Protein AF-A0A1B6JAT3-F1 (afdb_monomer_lite)

Structure (mmCIF, N/CA/C/O backbone):
data_AF-A0A1B6JAT3-F1
#
_entry.id   AF-A0A1B6JAT3-F1
#
loop_
_atom_site.group_PDB
_atom_site.id
_atom_site.type_symbol
_atom_site.label_atom_id
_atom_site.label_alt_id
_atom_site.label_comp_id
_atom_site.label_asym_id
_atom_site.label_entity_id
_atom_site.label_seq_id
_atom_site.pdbx_PDB_ins_code
_atom_site.Cartn_x
_atom_site.Cartn_y
_atom_site.Cartn_z
_atom_site.occupancy
_atom_site.B_iso_or_equiv
_atom_site.auth_seq_id
_atom_site.auth_comp_id
_atom_site.auth_asym_id
_atom_site.auth_atom_id
_atom_site.pdbx_PDB_model_num
ATOM 1 N N . MET A 1 1 ? 2.142 3.300 31.251 1.00 38.72 1 MET A N 1
ATOM 2 C CA . MET A 1 1 ? 3.336 3.179 30.380 1.00 38.72 1 MET A CA 1
ATOM 3 C C . MET A 1 1 ? 3.100 2.371 29.094 1.00 38.72 1 MET A C 1
ATOM 5 O O . MET A 1 1 ? 4.014 2.306 28.287 1.00 38.72 1 MET A O 1
ATOM 9 N N . ASN A 1 2 ? 1.897 1.841 28.821 1.00 35.25 2 ASN A N 1
ATOM 10 C CA . ASN A 1 2 ? 1.675 0.960 27.659 1.00 35.25 2 ASN A CA 1
ATOM 11 C C . ASN A 1 2 ? 1.454 1.698 26.326 1.00 35.25 2 ASN A C 1
ATOM 13 O O . ASN A 1 2 ? 1.711 1.129 25.273 1.00 35.25 2 ASN A O 1
ATOM 17 N N . ASN A 1 3 ? 1.063 2.976 26.352 1.00 33.69 3 ASN A N 1
ATOM 18 C CA . ASN A 1 3 ? 0.750 3.730 25.129 1.00 33.69 3 ASN A CA 1
ATOM 19 C C . ASN A 1 3 ? 1.995 4.107 24.304 1.00 33.69 3 ASN A C 1
ATOM 21 O O . ASN A 1 3 ? 1.885 4.288 23.099 1.00 33.69 3 ASN A O 1
ATOM 25 N N . LEU A 1 4 ? 3.179 4.196 24.925 1.00 30.72 4 LEU A N 1
ATOM 26 C CA . LEU A 1 4 ? 4.428 4.533 24.225 1.00 30.72 4 LEU A CA 1
ATOM 27 C C . LEU A 1 4 ? 5.003 3.324 23.470 1.00 30.72 4 LEU A C 1
ATOM 29 O O . LEU A 1 4 ? 5.456 3.462 22.339 1.00 30.72 4 LEU A O 1
ATOM 33 N N . LEU A 1 5 ? 4.930 2.135 24.081 1.00 33.78 5 LEU A N 1
ATOM 34 C CA . LEU A 1 5 ? 5.319 0.873 23.447 1.00 33.78 5 LEU A CA 1
ATOM 35 C C . LEU A 1 5 ? 4.387 0.551 22.266 1.00 33.78 5 LEU A C 1
ATOM 37 O O . LEU A 1 5 ? 4.840 0.106 21.221 1.00 33.78 5 LEU A O 1
ATOM 41 N N . PHE A 1 6 ? 3.097 0.874 22.402 1.00 38.59 6 PHE A N 1
ATOM 42 C CA . PHE A 1 6 ? 2.113 0.698 21.334 1.00 38.59 6 PHE A CA 1
ATOM 43 C C . PHE A 1 6 ? 2.313 1.667 20.162 1.00 38.59 6 PHE A C 1
ATOM 45 O O . PHE A 1 6 ? 2.143 1.289 19.004 1.00 38.59 6 PHE A O 1
ATOM 52 N N . LEU A 1 7 ? 2.725 2.907 20.454 1.00 36.25 7 LEU A N 1
ATOM 53 C CA . LEU A 1 7 ? 3.119 3.870 19.428 1.00 36.25 7 LEU A CA 1
ATOM 54 C C . LEU A 1 7 ? 4.311 3.331 18.621 1.00 36.25 7 LEU A C 1
ATOM 56 O O . LEU A 1 7 ? 4.312 3.427 17.399 1.00 36.25 7 LEU A O 1
ATOM 60 N N . MET A 1 8 ? 5.293 2.719 19.295 1.00 35.53 8 MET A N 1
ATOM 61 C CA . MET A 1 8 ? 6.464 2.124 18.644 1.00 35.53 8 MET A CA 1
ATOM 62 C C . MET A 1 8 ? 6.081 0.995 17.674 1.00 35.53 8 MET A C 1
ATOM 64 O O . MET A 1 8 ? 6.617 0.989 16.573 1.00 35.53 8 MET A O 1
ATOM 68 N N . CYS A 1 9 ? 5.107 0.133 18.001 1.00 40.53 9 CYS A N 1
ATOM 69 C CA . CYS A 1 9 ? 4.637 -0.928 17.094 1.00 40.53 9 CYS A CA 1
ATOM 70 C C . CYS A 1 9 ? 3.948 -0.382 15.829 1.00 40.53 9 CYS A C 1
ATOM 72 O O . CYS A 1 9 ? 4.253 -0.828 14.728 1.00 40.53 9 CYS A O 1
ATOM 74 N N . ALA A 1 10 ? 3.090 0.640 15.943 1.00 41.78 10 ALA A N 1
ATOM 75 C CA . ALA A 1 10 ? 2.507 1.303 14.766 1.00 41.78 10 ALA A CA 1
ATOM 76 C C . ALA A 1 10 ? 3.578 2.014 13.912 1.00 41.78 10 ALA A C 1
ATOM 78 O O . ALA A 1 10 ? 3.452 2.156 12.692 1.00 41.78 10 ALA A O 1
ATOM 79 N N . PHE A 1 11 ? 4.674 2.440 14.546 1.00 44.75 11 PHE A N 1
ATOM 80 C CA . PHE A 1 11 ? 5.839 2.968 13.855 1.00 44.75 11 PHE A CA 1
ATOM 81 C C . PHE A 1 11 ? 6.760 1.892 13.282 1.00 44.75 11 PHE A C 1
ATOM 83 O O . PHE A 1 11 ? 7.584 2.264 12.460 1.00 44.75 11 PHE A O 1
ATOM 90 N N . GLU A 1 12 ? 6.644 0.601 13.603 1.00 44.38 12 GLU A N 1
ATOM 91 C CA . GLU A 1 12 ? 7.544 -0.422 13.046 1.00 44.38 12 GLU A CA 1
ATOM 92 C C . GLU A 1 12 ? 7.406 -0.536 11.525 1.00 44.38 12 GLU A C 1
ATOM 94 O O . GLU A 1 12 ? 8.418 -0.633 10.840 1.00 44.38 12 GLU A O 1
ATOM 99 N N . PHE A 1 13 ? 6.203 -0.383 10.958 1.00 46.53 13 PHE A N 1
ATOM 100 C CA . PHE A 1 13 ? 6.030 -0.306 9.500 1.00 46.53 13 PHE A CA 1
ATOM 101 C C . PHE A 1 13 ? 6.629 0.983 8.907 1.00 46.53 13 PHE A C 1
ATOM 103 O O . PHE A 1 13 ? 7.272 0.980 7.851 1.00 46.53 13 PHE A O 1
ATOM 110 N N . VAL A 1 14 ? 6.476 2.114 9.603 1.00 40.53 14 VAL A N 1
ATOM 111 C CA . VAL A 1 14 ? 7.086 3.394 9.203 1.00 40.53 14 VAL A CA 1
ATOM 112 C C . VAL A 1 14 ? 8.613 3.330 9.316 1.00 40.53 14 VAL A C 1
ATOM 114 O O . VAL A 1 14 ? 9.308 3.901 8.479 1.00 40.53 14 VAL A O 1
ATOM 117 N N . ILE A 1 15 ? 9.148 2.624 10.310 1.00 46.75 15 ILE A N 1
ATOM 118 C CA . ILE A 1 15 ? 10.575 2.394 10.535 1.00 46.75 15 ILE A CA 1
ATOM 119 C C . ILE A 1 15 ? 11.106 1.428 9.476 1.00 46.75 15 ILE A C 1
ATOM 121 O O . ILE A 1 15 ? 12.080 1.769 8.823 1.00 46.75 15 ILE A O 1
ATOM 125 N N . PHE A 1 16 ? 10.421 0.319 9.196 1.00 42.84 16 PHE A N 1
ATOM 126 C CA . PHE A 1 16 ? 10.771 -0.637 8.140 1.00 42.84 16 PHE A CA 1
ATOM 127 C C . PHE A 1 16 ? 10.820 0.019 6.750 1.00 42.84 16 PHE A C 1
ATOM 129 O O . PHE A 1 16 ? 11.753 -0.188 5.977 1.00 42.84 16 PHE A O 1
ATOM 136 N N . THR A 1 17 ? 9.856 0.893 6.441 1.00 45.44 17 THR A N 1
ATOM 137 C CA . THR A 1 17 ? 9.843 1.645 5.173 1.00 45.44 17 THR A CA 1
ATOM 138 C C . THR A 1 17 ? 10.841 2.811 5.143 1.00 45.44 17 THR A C 1
ATOM 140 O O . THR A 1 17 ? 11.294 3.195 4.062 1.00 45.44 17 THR A O 1
ATOM 143 N N . THR A 1 18 ? 11.205 3.402 6.290 1.00 42.25 18 THR A N 1
ATOM 144 C CA . THR A 1 18 ? 12.194 4.498 6.352 1.00 42.25 18 THR A CA 1
ATOM 145 C C . THR A 1 18 ? 13.635 4.005 6.365 1.00 42.25 18 THR A C 1
ATOM 147 O O . THR A 1 18 ? 14.427 4.554 5.594 1.00 42.25 18 THR A O 1
ATOM 150 N N . SER A 1 19 ? 13.968 2.985 7.163 1.00 39.34 19 SER A N 1
ATOM 151 C CA . SER A 1 19 ? 15.320 2.423 7.306 1.00 39.34 19 SER A CA 1
ATOM 152 C C . SER A 1 19 ? 15.858 1.905 5.971 1.00 39.34 19 SER A C 1
ATOM 154 O O . SER A 1 19 ? 16.977 2.228 5.581 1.00 39.34 19 SER A O 1
ATOM 156 N N . HIS A 1 20 ? 15.009 1.255 5.180 1.00 41.25 20 HIS A N 1
ATOM 157 C CA . HIS A 1 20 ? 15.365 0.770 3.849 1.00 41.25 20 HIS A CA 1
ATOM 158 C C . HIS A 1 20 ? 15.264 1.814 2.722 1.00 41.25 20 HIS A C 1
ATOM 160 O O . HIS A 1 20 ? 15.622 1.519 1.576 1.00 41.25 20 HIS A O 1
ATOM 166 N N . SER A 1 21 ? 14.779 3.031 3.006 1.00 37.88 21 SER A N 1
ATOM 167 C CA . SER A 1 21 ? 14.880 4.169 2.074 1.00 37.88 21 SER A CA 1
ATOM 168 C C . SER A 1 21 ? 16.218 4.908 2.213 1.00 37.88 21 SER A C 1
ATOM 170 O O . SER A 1 21 ? 16.710 5.475 1.236 1.00 37.88 21 SER A O 1
ATOM 172 N N . SER A 1 22 ? 16.837 4.869 3.401 1.00 32.41 22 SER A N 1
ATOM 173 C CA . SER A 1 2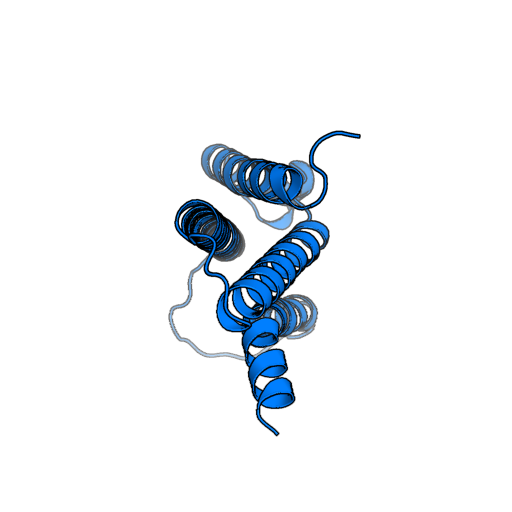2 ? 18.201 5.368 3.629 1.00 32.41 22 SER A CA 1
ATOM 174 C C . SER A 1 22 ? 19.261 4.516 2.927 1.00 32.41 22 SER A C 1
ATOM 176 O O . SER A 1 22 ? 20.206 5.085 2.381 1.00 32.41 22 SER A O 1
ATOM 178 N N . ASP A 1 23 ? 19.066 3.198 2.828 1.00 34.03 23 ASP A N 1
ATOM 179 C CA . ASP A 1 23 ? 19.978 2.310 2.086 1.00 34.03 23 ASP A CA 1
ATOM 180 C C . ASP A 1 23 ? 19.986 2.601 0.581 1.00 34.03 23 ASP A C 1
ATOM 182 O O . ASP A 1 23 ? 21.030 2.567 -0.066 1.00 34.03 23 ASP A O 1
ATOM 186 N N . LEU A 1 24 ? 18.842 3.010 0.022 1.00 38.47 24 LEU A N 1
ATOM 187 C CA . LEU A 1 24 ? 18.742 3.411 -1.385 1.00 38.47 24 LEU A CA 1
ATOM 188 C C . LEU A 1 24 ? 19.516 4.705 -1.692 1.00 38.47 24 LEU A C 1
ATOM 190 O O . LEU A 1 24 ? 19.961 4.905 -2.822 1.00 38.47 24 LEU A O 1
ATOM 194 N N . LYS A 1 25 ? 19.711 5.580 -0.694 1.00 36.59 25 LYS A N 1
ATOM 195 C CA . LYS A 1 25 ? 20.594 6.753 -0.818 1.00 36.59 25 LYS A CA 1
ATOM 196 C C . LYS A 1 25 ? 22.063 6.405 -0.565 1.00 36.59 25 LYS A C 1
ATOM 198 O O . LYS A 1 25 ? 22.928 7.036 -1.164 1.00 36.59 25 LYS A O 1
ATOM 203 N N . SER A 1 26 ? 22.347 5.403 0.269 1.00 32.50 26 SER A N 1
ATOM 204 C CA . SER A 1 26 ? 23.705 4.906 0.534 1.00 32.50 26 SER A CA 1
ATOM 205 C C . SER A 1 26 ? 24.305 4.138 -0.652 1.00 32.50 26 SER A C 1
ATOM 207 O O . SER A 1 26 ? 25.515 4.217 -0.874 1.00 32.50 26 SER A O 1
ATOM 209 N N . LEU A 1 27 ? 23.476 3.493 -1.480 1.00 32.22 27 LEU A N 1
ATOM 210 C CA . LEU A 1 27 ? 23.930 2.745 -2.660 1.00 32.22 27 LEU A CA 1
ATOM 211 C C . LEU A 1 27 ? 24.541 3.628 -3.770 1.00 32.22 27 LEU A C 1
ATOM 213 O O . LEU A 1 27 ? 25.170 3.114 -4.690 1.00 32.22 27 LEU A O 1
ATOM 217 N N . LYS A 1 28 ? 24.410 4.962 -3.688 1.00 32.62 28 LYS A N 1
ATOM 218 C CA . LYS A 1 28 ? 25.076 5.899 -4.612 1.00 32.62 28 LYS A CA 1
ATOM 219 C C . LYS A 1 28 ? 26.525 6.243 -4.235 1.00 32.62 28 LYS A C 1
ATOM 221 O O . LYS A 1 28 ? 27.167 6.955 -5.003 1.00 32.62 28 LYS A O 1
ATOM 226 N N . THR A 1 29 ? 27.069 5.724 -3.127 1.00 37.78 29 THR A N 1
ATOM 227 C CA . THR A 1 29 ? 28.410 6.129 -2.653 1.00 37.78 29 THR A CA 1
ATOM 228 C C . THR A 1 29 ? 29.349 4.977 -2.279 1.00 37.78 29 THR A C 1
ATOM 230 O O . THR A 1 29 ? 30.333 5.215 -1.584 1.00 37.78 29 THR A O 1
ATOM 233 N N . TYR A 1 30 ? 29.119 3.742 -2.739 1.00 30.70 30 TYR A N 1
ATOM 234 C CA . TYR A 1 30 ? 30.056 2.639 -2.472 1.00 30.70 30 TYR A CA 1
ATOM 235 C C . TYR A 1 30 ? 30.617 2.012 -3.748 1.00 30.70 30 TYR A C 1
ATOM 237 O O . TYR A 1 30 ? 30.244 0.931 -4.192 1.00 30.70 30 TYR A O 1
ATOM 245 N N . SER A 1 31 ? 31.573 2.718 -4.344 1.00 37.38 31 SER A N 1
ATOM 246 C CA . SER A 1 31 ? 32.559 2.105 -5.222 1.00 37.38 31 SER A CA 1
ATOM 247 C C . SER A 1 31 ? 33.604 1.347 -4.390 1.00 37.38 31 SER A C 1
ATOM 249 O O . SER A 1 31 ? 34.354 1.975 -3.646 1.00 37.38 31 SER A O 1
ATOM 251 N N . ARG A 1 32 ? 33.709 0.035 -4.666 1.00 33.88 32 ARG A N 1
ATOM 252 C CA . ARG A 1 32 ? 34.895 -0.845 -4.538 1.00 33.88 32 ARG A CA 1
ATOM 253 C C . ARG A 1 32 ? 35.139 -1.564 -3.195 1.00 33.88 32 ARG A C 1
ATOM 255 O O . ARG A 1 32 ? 35.929 -1.091 -2.394 1.00 33.88 32 ARG A O 1
ATOM 262 N N . SER A 1 33 ? 34.662 -2.813 -3.091 1.00 33.91 33 SER A N 1
ATOM 263 C CA . SER A 1 33 ? 35.508 -4.025 -2.944 1.00 33.91 33 SER A CA 1
ATOM 264 C C . SER A 1 33 ? 34.674 -5.321 -2.858 1.00 33.91 33 SER A C 1
ATOM 266 O O . SER A 1 33 ? 33.785 -5.407 -2.022 1.00 33.91 33 SER A O 1
ATOM 268 N N . LYS A 1 34 ? 35.003 -6.288 -3.735 1.00 37.47 34 LYS A N 1
ATOM 269 C CA . LYS A 1 34 ? 35.003 -7.770 -3.590 1.00 37.47 34 LYS A CA 1
ATOM 270 C C . LYS A 1 34 ? 34.671 -8.339 -2.190 1.00 37.47 34 LYS A C 1
ATOM 272 O O . LYS A 1 34 ? 35.175 -7.792 -1.220 1.00 37.47 34 LYS A O 1
ATOM 277 N N . ASP A 1 35 ? 33.960 -9.452 -1.984 1.00 34.53 35 ASP A N 1
ATOM 278 C CA . ASP A 1 35 ? 33.680 -10.648 -2.795 1.00 34.53 35 ASP A CA 1
ATOM 279 C C . ASP A 1 35 ? 32.337 -11.298 -2.355 1.00 34.53 35 ASP A C 1
ATOM 281 O O . ASP A 1 35 ? 32.026 -11.340 -1.170 1.00 34.53 35 ASP A O 1
ATOM 285 N N . THR A 1 36 ? 31.589 -11.785 -3.356 1.00 43.84 36 THR A N 1
ATOM 286 C CA . THR A 1 36 ? 30.603 -12.895 -3.408 1.00 43.84 36 THR A CA 1
ATOM 287 C C . THR A 1 36 ? 29.686 -13.228 -2.221 1.00 43.84 36 THR A C 1
ATOM 289 O O . THR A 1 36 ? 30.123 -13.879 -1.281 1.00 43.84 36 THR A O 1
ATOM 292 N N . GLU A 1 37 ? 28.382 -13.002 -2.417 1.00 37.56 37 GLU A N 1
ATOM 293 C CA . GLU A 1 37 ? 27.302 -13.983 -2.196 1.00 37.56 37 GLU A CA 1
ATOM 294 C C . GLU A 1 37 ? 26.107 -13.605 -3.102 1.00 37.56 37 GLU A C 1
ATOM 296 O O . GLU A 1 37 ? 25.861 -12.426 -3.358 1.00 37.56 37 GLU A O 1
ATOM 301 N N . ASP A 1 38 ? 25.456 -14.609 -3.693 1.00 39.06 38 ASP A N 1
ATOM 302 C CA . ASP A 1 38 ? 24.361 -14.495 -4.665 1.00 39.06 38 ASP A CA 1
ATOM 303 C C . ASP A 1 38 ? 23.181 -13.667 -4.131 1.00 39.06 38 ASP A C 1
ATOM 305 O O . ASP A 1 38 ? 22.346 -14.175 -3.392 1.00 39.06 38 ASP A O 1
ATOM 309 N N . ASP A 1 39 ? 23.052 -12.419 -4.577 1.00 42.81 39 ASP A N 1
ATOM 310 C CA . ASP A 1 39 ? 21.823 -11.638 -4.400 1.00 42.81 39 ASP A CA 1
ATOM 311 C C . ASP A 1 39 ? 21.490 -10.908 -5.709 1.00 42.81 39 ASP A C 1
ATOM 313 O O . ASP A 1 39 ? 21.498 -9.685 -5.833 1.00 42.81 39 ASP A O 1
ATOM 317 N N . SER A 1 40 ? 21.232 -11.691 -6.761 1.00 42.78 40 SER A N 1
ATOM 318 C CA . SER A 1 40 ? 20.880 -11.188 -8.100 1.00 42.78 40 SER A CA 1
ATOM 319 C C . SER A 1 40 ? 19.444 -10.642 -8.195 1.00 42.78 40 SER A C 1
ATOM 321 O O . SER A 1 40 ? 18.825 -10.660 -9.263 1.00 42.78 40 SER A O 1
ATOM 323 N N . SER A 1 41 ? 18.877 -10.132 -7.096 1.00 58.53 41 SER A N 1
ATOM 324 C CA . SER A 1 41 ? 17.583 -9.457 -7.158 1.00 58.53 41 SER A CA 1
ATOM 325 C C . SER A 1 41 ? 17.769 -8.077 -7.797 1.00 58.53 41 SER A C 1
ATOM 327 O O . SER A 1 41 ? 18.338 -7.150 -7.226 1.00 58.53 41 SER A O 1
ATOM 329 N N . SER A 1 42 ? 17.338 -7.946 -9.056 1.00 77.75 42 SER A N 1
ATOM 330 C CA . SER A 1 42 ? 17.370 -6.660 -9.763 1.00 77.75 42 SER A CA 1
ATOM 331 C C . SER A 1 42 ? 16.649 -5.570 -8.956 1.00 77.75 42 SER A C 1
ATOM 333 O O . SER A 1 42 ? 15.662 -5.846 -8.269 1.00 77.75 42 SER A O 1
ATOM 335 N N . ASN A 1 43 ? 17.079 -4.310 -9.087 1.00 79.88 43 ASN A N 1
ATOM 336 C CA . ASN A 1 43 ? 16.401 -3.168 -8.454 1.00 79.88 43 ASN A CA 1
ATOM 337 C C . ASN A 1 43 ? 14.891 -3.136 -8.774 1.00 79.88 43 ASN A C 1
ATOM 339 O O . ASN A 1 43 ? 14.092 -2.747 -7.922 1.00 79.88 43 ASN A O 1
ATOM 343 N N . ALA A 1 44 ? 14.492 -3.610 -9.962 1.00 81.38 44 ALA A N 1
ATOM 344 C CA . ALA A 1 44 ? 13.098 -3.823 -10.340 1.00 81.38 44 ALA A CA 1
ATOM 345 C C . ALA A 1 44 ? 12.376 -4.842 -9.446 1.00 81.38 44 ALA A C 1
ATOM 347 O O . ALA A 1 44 ? 11.287 -4.560 -8.950 1.00 81.38 44 ALA A O 1
ATOM 348 N N . ALA A 1 45 ? 12.976 -6.013 -9.219 1.00 84.38 45 ALA A N 1
ATOM 349 C CA . ALA A 1 45 ? 12.396 -7.062 -8.385 1.00 84.38 45 ALA A CA 1
ATOM 350 C C . ALA A 1 45 ? 12.238 -6.605 -6.927 1.00 84.38 45 ALA A C 1
ATOM 352 O O . ALA A 1 45 ? 11.175 -6.798 -6.340 1.00 84.38 45 ALA A O 1
ATOM 353 N N . ILE A 1 46 ? 13.250 -5.927 -6.372 1.00 85.50 46 ILE A N 1
ATOM 354 C CA . ILE A 1 46 ? 13.191 -5.365 -5.012 1.00 85.50 46 ILE A CA 1
ATOM 355 C C . ILE A 1 46 ? 12.071 -4.322 -4.910 1.00 85.50 46 ILE A C 1
ATOM 357 O O . ILE A 1 46 ? 11.299 -4.317 -3.951 1.00 85.50 46 ILE A O 1
ATOM 361 N N . PHE A 1 47 ? 11.960 -3.430 -5.898 1.00 86.75 47 PHE A N 1
ATOM 362 C CA . PHE A 1 47 ? 10.918 -2.406 -5.916 1.00 86.75 47 PHE A CA 1
ATOM 363 C C . PHE A 1 47 ? 9.512 -3.012 -6.011 1.00 86.75 47 PHE A C 1
ATOM 365 O O . PHE A 1 47 ? 8.614 -2.608 -5.268 1.00 86.75 47 PHE A O 1
ATOM 372 N N . LEU A 1 48 ? 9.325 -4.001 -6.888 1.00 87.75 48 LEU A N 1
ATOM 373 C CA . LEU A 1 48 ? 8.055 -4.706 -7.042 1.00 87.75 48 LEU A CA 1
ATOM 374 C C . LEU A 1 48 ? 7.664 -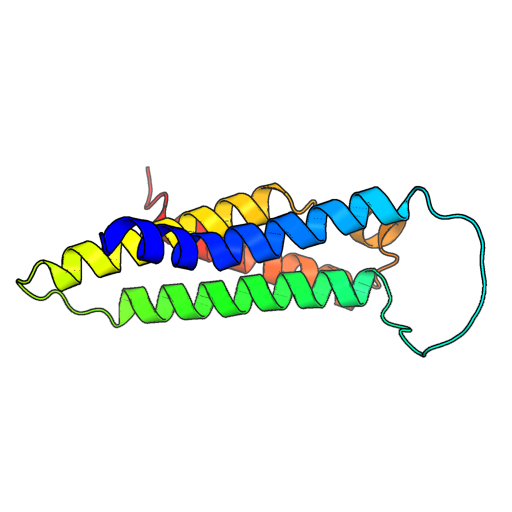5.470 -5.786 1.00 87.75 48 LEU A C 1
ATOM 376 O O . LEU A 1 48 ? 6.503 -5.407 -5.385 1.00 87.75 48 LEU A O 1
ATOM 380 N N . ASP A 1 49 ? 8.611 -6.150 -5.141 1.00 86.69 49 ASP A N 1
ATOM 381 C CA . ASP A 1 49 ? 8.323 -6.861 -3.902 1.00 86.69 49 ASP A CA 1
ATOM 382 C C . ASP A 1 49 ? 7.888 -5.893 -2.796 1.00 86.69 49 ASP A C 1
ATOM 384 O O . ASP A 1 49 ? 6.881 -6.129 -2.131 1.00 86.69 49 ASP A O 1
ATOM 388 N N . ARG A 1 50 ? 8.548 -4.734 -2.674 1.00 83.94 50 ARG A N 1
ATOM 389 C CA . ARG A 1 50 ? 8.133 -3.680 -1.733 1.00 83.94 50 ARG A CA 1
ATOM 390 C C . ARG A 1 50 ? 6.728 -3.162 -2.029 1.00 83.94 50 ARG A C 1
ATOM 392 O O . ARG A 1 50 ? 5.916 -3.049 -1.112 1.00 83.94 50 ARG A O 1
ATOM 399 N N . LEU A 1 51 ? 6.415 -2.867 -3.290 1.00 87.69 51 LEU A N 1
ATOM 400 C CA . LEU A 1 51 ? 5.068 -2.439 -3.682 1.00 87.69 51 LEU A CA 1
ATOM 401 C C . LEU A 1 51 ? 4.016 -3.510 -3.373 1.00 87.69 51 LEU A C 1
ATOM 403 O O . LEU A 1 51 ? 2.957 -3.192 -2.833 1.00 87.69 51 LEU A O 1
ATOM 407 N N . ARG A 1 52 ? 4.327 -4.777 -3.654 1.00 92.00 52 ARG A N 1
ATOM 408 C CA . ARG A 1 52 ? 3.467 -5.924 -3.350 1.00 92.00 52 ARG A CA 1
ATOM 409 C C . ARG A 1 52 ? 3.225 -6.071 -1.848 1.00 92.00 52 ARG A C 1
ATOM 411 O O . ARG A 1 52 ? 2.089 -6.305 -1.443 1.00 92.00 52 ARG A O 1
ATOM 418 N N . GLN A 1 53 ? 4.260 -5.919 -1.020 1.00 87.94 53 GLN A N 1
ATOM 419 C CA . GLN A 1 53 ? 4.142 -5.969 0.440 1.00 87.94 53 GLN A CA 1
ATOM 420 C C . GLN A 1 53 ? 3.246 -4.844 0.970 1.00 87.94 53 GLN A C 1
ATOM 422 O O . GLN A 1 53 ? 2.345 -5.108 1.765 1.00 87.94 53 GLN A O 1
ATOM 427 N N . ILE A 1 54 ? 3.441 -3.610 0.490 1.00 88.50 54 ILE A N 1
ATOM 428 C CA . ILE A 1 54 ? 2.607 -2.458 0.864 1.00 88.50 54 ILE A CA 1
ATOM 429 C C . ILE A 1 54 ? 1.146 -2.705 0.467 1.00 88.50 54 ILE A C 1
ATOM 431 O O . ILE A 1 54 ? 0.241 -2.493 1.278 1.00 88.50 54 ILE A O 1
ATOM 435 N N . TYR A 1 55 ? 0.911 -3.190 -0.752 1.00 90.94 55 TYR A N 1
ATOM 436 C CA . TYR A 1 55 ? -0.426 -3.528 -1.233 1.00 90.94 55 TYR A CA 1
ATOM 437 C C . TYR A 1 55 ? -1.088 -4.612 -0.370 1.00 90.94 55 TYR A C 1
ATOM 439 O O . TYR A 1 55 ? -2.198 -4.416 0.121 1.00 90.94 55 TYR A O 1
ATOM 447 N N . SER A 1 56 ? -0.386 -5.719 -0.116 1.00 91.31 56 SER A N 1
ATOM 448 C CA . SER A 1 56 ? -0.875 -6.827 0.714 1.00 91.31 56 SER A CA 1
ATOM 449 C C . SER A 1 56 ? -1.214 -6.376 2.138 1.00 91.31 56 SER A C 1
ATOM 451 O O . SER A 1 56 ? -2.299 -6.659 2.647 1.00 91.31 56 SER A O 1
ATOM 453 N N . HIS A 1 57 ? -0.326 -5.598 2.762 1.00 88.62 57 HIS A N 1
ATOM 454 C CA . HIS A 1 57 ? -0.567 -5.030 4.085 1.00 88.62 57 HIS A CA 1
ATOM 455 C C . HIS A 1 57 ? -1.802 -4.120 4.088 1.00 88.62 57 HIS A C 1
ATOM 457 O O . HIS A 1 57 ? -2.654 -4.247 4.961 1.00 88.62 57 HIS A O 1
ATOM 463 N N . THR A 1 58 ? -1.965 -3.283 3.063 1.00 90.62 58 THR A N 1
ATOM 464 C CA . THR A 1 58 ? -3.142 -2.413 2.925 1.00 90.62 58 THR A CA 1
ATOM 465 C C . THR A 1 58 ? -4.429 -3.223 2.814 1.00 90.62 58 THR A C 1
ATOM 467 O O . THR A 1 58 ? -5.391 -2.925 3.516 1.00 90.62 58 THR A O 1
ATOM 470 N N . CYS A 1 59 ? -4.452 -4.288 2.008 1.00 91.12 59 CYS A N 1
ATOM 471 C CA . CYS A 1 59 ? -5.596 -5.201 1.936 1.00 91.12 59 CYS A CA 1
ATOM 472 C C . CYS A 1 59 ? -5.929 -5.818 3.303 1.00 91.12 59 CYS A C 1
ATOM 474 O O . CYS A 1 59 ? -7.101 -5.892 3.672 1.00 91.12 59 CYS A O 1
ATOM 476 N N . ASN A 1 60 ? -4.917 -6.208 4.084 1.00 88.94 60 ASN A N 1
ATOM 477 C CA . ASN A 1 60 ? -5.122 -6.732 5.436 1.00 88.94 60 ASN A CA 1
ATOM 478 C C . ASN A 1 60 ? -5.721 -5.678 6.374 1.00 88.94 60 ASN A C 1
ATOM 480 O O . ASN A 1 60 ? -6.662 -5.990 7.098 1.00 88.94 60 ASN A O 1
ATOM 484 N N . LEU A 1 61 ? -5.240 -4.433 6.326 1.00 88.25 61 LEU A N 1
ATOM 485 C CA . LEU A 1 61 ? -5.805 -3.336 7.116 1.00 88.25 61 LEU A CA 1
ATOM 486 C C . LEU A 1 61 ? -7.260 -3.046 6.740 1.00 88.25 61 LEU A C 1
ATOM 488 O O . LEU A 1 61 ? -8.093 -2.861 7.623 1.00 88.25 61 LEU A O 1
ATOM 492 N N . VAL A 1 62 ? -7.589 -3.058 5.445 1.00 88.44 62 VAL A N 1
ATOM 493 C CA . VAL A 1 62 ? -8.974 -2.913 4.968 1.00 88.44 62 VAL A CA 1
ATOM 494 C C . VAL A 1 62 ? -9.852 -4.049 5.489 1.00 88.44 62 VAL A C 1
ATOM 496 O O . VAL A 1 62 ? -10.956 -3.806 5.973 1.00 88.44 62 VAL A O 1
ATOM 499 N N . ASN A 1 63 ? -9.363 -5.287 5.441 1.00 88.31 63 ASN A N 1
ATOM 500 C CA . ASN A 1 63 ? -10.091 -6.435 5.974 1.00 88.31 63 ASN A CA 1
ATOM 501 C C . ASN A 1 63 ? -10.291 -6.329 7.490 1.00 88.31 63 ASN A C 1
ATOM 503 O O . ASN A 1 63 ? -11.388 -6.599 7.976 1.00 88.31 63 ASN A O 1
ATOM 507 N N . LEU A 1 64 ? -9.274 -5.897 8.239 1.00 86.81 64 LEU A N 1
ATOM 508 C CA . LEU A 1 64 ? -9.386 -5.655 9.677 1.00 86.81 64 LEU A CA 1
ATOM 509 C C . LEU A 1 64 ? -10.420 -4.567 9.974 1.00 86.81 64 LEU A C 1
ATOM 511 O O . LEU A 1 64 ? -11.292 -4.786 10.806 1.00 86.81 64 LEU A O 1
ATOM 515 N N . LEU A 1 65 ? -10.401 -3.446 9.250 1.00 84.56 65 LEU A N 1
ATOM 516 C CA . LEU A 1 65 ? -11.410 -2.390 9.385 1.00 84.56 65 LEU A CA 1
ATOM 517 C C . LEU A 1 65 ? -12.828 -2.915 9.125 1.00 84.56 65 LEU A C 1
ATOM 519 O O . LEU A 1 65 ? -13.725 -2.668 9.923 1.00 84.56 65 LEU A O 1
ATOM 523 N N . ASN A 1 66 ? -13.022 -3.686 8.054 1.00 83.81 66 ASN A N 1
ATOM 524 C CA . ASN A 1 66 ? -14.334 -4.226 7.686 1.00 83.8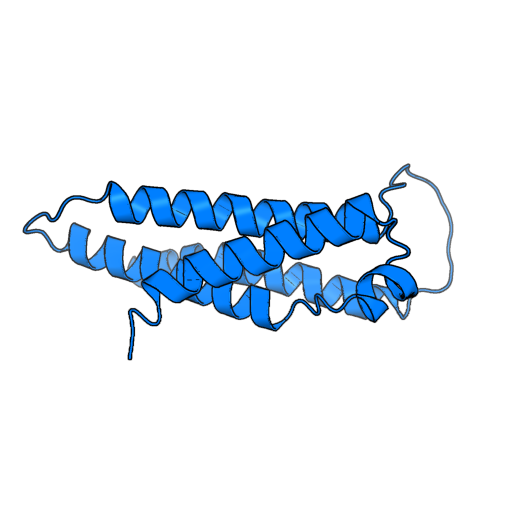1 66 ASN A CA 1
ATOM 525 C C . ASN A 1 66 ? -14.851 -5.302 8.654 1.00 83.81 66 ASN A C 1
ATOM 527 O O . ASN A 1 66 ? -16.057 -5.520 8.747 1.00 83.81 66 ASN A O 1
ATOM 531 N N . THR A 1 67 ? -13.951 -6.009 9.340 1.00 84.31 67 THR A N 1
ATOM 532 C CA . THR A 1 67 ? -14.295 -7.090 10.282 1.00 84.31 67 THR A CA 1
ATOM 533 C C . THR A 1 67 ? -14.335 -6.628 11.737 1.00 84.31 67 THR A C 1
ATOM 535 O O . THR A 1 67 ? -14.879 -7.340 12.584 1.00 84.31 67 THR A O 1
ATOM 538 N N . THR A 1 68 ? -13.801 -5.443 12.046 1.00 81.44 68 THR A N 1
ATOM 539 C CA . THR A 1 68 ? -13.843 -4.868 13.393 1.00 81.44 68 THR A CA 1
ATOM 540 C C . THR A 1 68 ? -15.270 -4.423 13.700 1.00 81.44 68 THR A C 1
ATOM 542 O O . THR A 1 68 ? -15.763 -3.435 13.163 1.00 81.44 68 THR A O 1
ATOM 545 N N . GLN A 1 69 ? -15.947 -5.164 14.575 1.00 77.50 69 GLN A N 1
ATOM 546 C CA . GLN A 1 69 ? -17.279 -4.802 15.047 1.00 77.50 69 GLN A CA 1
ATOM 547 C C . GLN A 1 69 ? -17.194 -3.723 16.123 1.00 77.50 69 GLN A C 1
ATOM 549 O O . GLN A 1 69 ? -16.309 -3.763 16.979 1.00 77.50 69 GLN A O 1
ATOM 554 N N . ALA A 1 70 ? -18.140 -2.785 16.083 1.00 74.19 70 ALA A N 1
ATOM 555 C CA . ALA A 1 70 ? -18.321 -1.811 17.146 1.00 74.19 70 ALA A CA 1
ATOM 556 C C . ALA A 1 70 ? -18.641 -2.543 18.456 1.00 74.19 70 ALA A C 1
ATOM 558 O O . ALA A 1 70 ? -19.663 -3.221 18.560 1.00 74.19 70 ALA A O 1
ATOM 559 N N . SER A 1 71 ? -17.748 -2.422 19.435 1.00 71.56 71 SER A N 1
ATOM 560 C CA . SER A 1 71 ? -18.009 -2.763 20.832 1.00 71.56 71 SER A CA 1
ATOM 561 C C . SER A 1 71 ? -18.052 -1.480 21.650 1.00 71.56 71 SER A C 1
ATOM 563 O O . SER A 1 71 ? -17.313 -0.540 21.366 1.00 71.56 71 SER A O 1
ATOM 565 N N . ASP A 1 72 ? -18.884 -1.450 22.688 1.00 66.50 72 ASP A N 1
ATOM 566 C CA . ASP A 1 72 ? -19.034 -0.298 23.594 1.00 66.50 72 ASP A CA 1
ATOM 567 C C . ASP A 1 72 ? -17.818 -0.085 24.524 1.00 66.50 72 ASP A C 1
ATOM 569 O O . ASP A 1 72 ? -17.914 0.610 25.533 1.00 66.50 72 ASP A O 1
ATOM 573 N N . ASP A 1 73 ? -16.669 -0.700 24.224 1.00 72.50 73 ASP A N 1
ATOM 574 C CA . ASP A 1 73 ? -15.470 -0.632 25.052 1.00 72.50 73 ASP A CA 1
ATOM 575 C C . ASP A 1 73 ? -14.391 0.291 24.468 1.00 72.50 73 ASP A C 1
ATOM 577 O O . ASP A 1 73 ? -14.272 0.511 23.259 1.00 72.50 73 ASP A O 1
ATOM 581 N N . ASP A 1 74 ? -13.529 0.798 25.352 1.00 70.12 74 ASP A N 1
ATOM 582 C CA . ASP A 1 74 ? -12.358 1.603 24.980 1.00 70.12 74 ASP A CA 1
ATOM 583 C C . ASP A 1 74 ? -11.395 0.846 24.036 1.00 70.12 74 ASP A C 1
ATOM 585 O O . ASP A 1 74 ? -10.548 1.458 23.371 1.00 70.12 74 ASP A O 1
ATOM 589 N N . SER A 1 75 ? -11.527 -0.486 23.935 1.00 76.62 75 SER A N 1
ATOM 590 C CA . SER A 1 75 ? -10.736 -1.325 23.031 1.00 76.62 75 SER A CA 1
ATOM 591 C C . SER A 1 75 ? -11.083 -1.073 21.565 1.00 76.62 75 SER A C 1
ATOM 593 O O . SER A 1 75 ? -10.170 -1.028 20.739 1.00 76.62 75 SER A O 1
ATOM 595 N N . PHE A 1 76 ? -12.361 -0.857 21.232 1.00 81.75 76 PHE A N 1
ATOM 596 C CA . PHE A 1 76 ? -12.789 -0.566 19.863 1.00 81.75 76 PHE A CA 1
ATOM 597 C C . PHE A 1 76 ? -12.192 0.747 19.366 1.00 81.75 76 PHE A C 1
ATOM 599 O O . PHE A 1 76 ? -11.501 0.773 18.346 1.00 81.75 76 PHE A O 1
ATOM 606 N N . THR A 1 77 ? -12.384 1.824 20.130 1.00 80.44 77 THR A N 1
ATOM 607 C CA . THR A 1 77 ? -11.845 3.149 19.801 1.00 80.44 77 THR A CA 1
ATOM 608 C C . THR A 1 77 ? -10.328 3.089 19.625 1.00 80.44 77 THR A C 1
ATOM 610 O O . THR A 1 77 ? -9.789 3.598 18.642 1.00 80.44 77 THR A O 1
ATOM 613 N N . THR A 1 78 ? -9.634 2.387 20.524 1.00 82.38 78 THR A N 1
ATOM 614 C CA . THR A 1 78 ? -8.178 2.205 20.455 1.00 82.38 78 THR A CA 1
ATOM 615 C C . THR A 1 78 ? -7.741 1.462 19.187 1.00 82.38 78 THR A C 1
ATOM 617 O O . THR A 1 78 ? -6.814 1.911 18.509 1.00 82.38 78 THR A O 1
ATOM 620 N N . LYS A 1 79 ? -8.422 0.369 18.818 1.00 82.25 79 LYS A N 1
ATOM 621 C CA . LYS A 1 79 ? -8.142 -0.386 17.583 1.00 82.25 79 LYS A CA 1
ATOM 622 C C . LYS A 1 79 ? -8.381 0.460 16.336 1.00 82.25 79 LYS A C 1
ATOM 624 O O . LYS A 1 79 ? -7.554 0.461 15.432 1.00 82.25 79 LYS A O 1
ATOM 629 N N . MET A 1 80 ? -9.466 1.232 16.303 1.00 83.94 80 MET A N 1
ATOM 630 C CA . MET A 1 80 ? -9.763 2.118 15.176 1.00 83.94 80 MET A CA 1
ATOM 631 C C . MET A 1 80 ? -8.705 3.214 15.013 1.00 83.94 80 MET A C 1
ATOM 633 O O . MET A 1 80 ? -8.278 3.485 13.890 1.00 83.94 80 MET A O 1
ATOM 637 N N . PHE A 1 81 ? -8.216 3.798 16.113 1.00 84.06 81 PHE A N 1
ATOM 638 C CA . PHE A 1 81 ? -7.102 4.749 16.063 1.00 84.06 81 PHE A CA 1
ATOM 639 C C . PHE A 1 81 ? -5.804 4.115 15.547 1.00 84.06 81 PHE A C 1
ATOM 641 O O . PHE A 1 81 ? -5.097 4.745 14.760 1.00 84.06 81 PHE A O 1
ATOM 648 N N . GLN A 1 82 ? -5.495 2.880 15.952 1.00 83.81 82 GLN A N 1
ATOM 649 C CA . GLN A 1 82 ? -4.322 2.147 15.460 1.00 83.81 82 GLN A CA 1
ATOM 650 C C . GLN A 1 82 ? -4.419 1.891 13.956 1.00 83.81 82 GLN A C 1
ATOM 652 O O . GLN A 1 82 ? -3.514 2.267 13.213 1.00 83.81 82 GLN A O 1
ATOM 657 N N . LEU A 1 83 ? -5.558 1.367 13.497 1.00 86.00 83 LEU A N 1
ATOM 658 C CA . LEU A 1 83 ? -5.807 1.1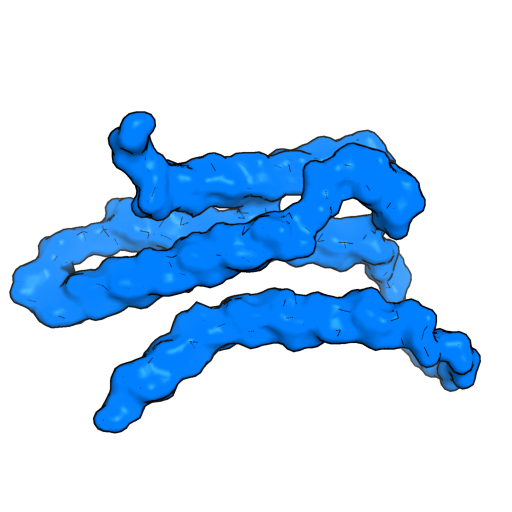01 12.080 1.00 86.00 83 LEU A CA 1
ATOM 659 C C . LEU A 1 83 ? -5.730 2.380 11.233 1.00 86.00 83 LEU A C 1
ATOM 661 O O . LEU A 1 83 ? -5.131 2.377 10.157 1.00 86.00 83 LEU A O 1
ATOM 665 N N . ALA A 1 84 ? -6.275 3.498 11.724 1.00 84.44 84 ALA A N 1
ATOM 666 C CA . ALA A 1 84 ? -6.159 4.793 11.055 1.00 84.44 84 ALA A CA 1
ATOM 667 C C . ALA A 1 84 ? -4.699 5.281 10.979 1.00 84.44 84 ALA A C 1
ATOM 669 O O . ALA A 1 84 ? -4.266 5.796 9.945 1.00 84.44 84 ALA A O 1
ATOM 670 N N . GLY A 1 85 ? -3.924 5.092 12.052 1.00 83.88 85 GLY A N 1
ATOM 671 C CA . GLY A 1 85 ? -2.496 5.407 12.089 1.00 83.88 85 GLY A CA 1
ATOM 672 C C . GLY A 1 85 ? -1.684 4.597 11.076 1.00 83.88 85 GLY A C 1
ATOM 673 O O . GLY A 1 85 ? -0.868 5.164 10.347 1.00 83.88 85 GLY A O 1
ATOM 674 N N . GLU A 1 86 ? -1.949 3.296 10.972 1.00 85.75 86 GLU A N 1
ATOM 675 C CA . GLU A 1 86 ? -1.298 2.415 9.997 1.00 85.75 86 GLU A CA 1
ATOM 676 C C . GLU A 1 86 ? -1.659 2.800 8.553 1.00 85.75 86 GLU A C 1
ATOM 678 O O . GLU A 1 86 ? -0.765 2.953 7.717 1.00 85.75 86 GLU A O 1
ATOM 683 N N . MET A 1 87 ? -2.934 3.098 8.269 1.00 85.62 87 MET A N 1
ATOM 684 C CA . MET A 1 87 ? -3.371 3.596 6.953 1.00 85.62 87 MET A CA 1
ATOM 685 C C . MET A 1 87 ? -2.692 4.918 6.558 1.00 85.62 87 MET A C 1
ATOM 687 O O . MET A 1 87 ? -2.280 5.092 5.406 1.00 85.62 87 MET A O 1
ATOM 691 N N . LEU A 1 88 ? -2.509 5.846 7.503 1.00 85.44 88 LEU A 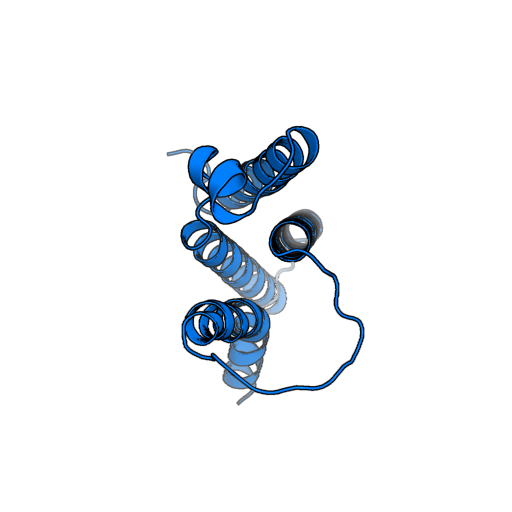N 1
ATOM 692 C CA . LEU A 1 88 ? -1.729 7.072 7.280 1.00 85.44 88 LEU A CA 1
ATOM 693 C C . LEU A 1 88 ? -0.247 6.765 7.005 1.00 85.44 88 LEU A C 1
ATOM 695 O O . LEU A 1 88 ? 0.381 7.418 6.164 1.00 85.44 88 LEU A O 1
ATOM 699 N N . GLY A 1 89 ? 0.310 5.759 7.684 1.00 83.62 89 GLY A N 1
ATOM 700 C CA . GLY A 1 89 ? 1.653 5.236 7.434 1.00 83.62 89 GLY A CA 1
ATOM 701 C C . GLY A 1 89 ? 1.820 4.744 5.996 1.00 83.62 89 GLY A C 1
ATOM 702 O O . GLY A 1 89 ? 2.762 5.156 5.311 1.00 83.62 89 GLY A O 1
ATOM 703 N N . VAL A 1 90 ? 0.861 3.957 5.501 1.00 86.56 90 VAL A N 1
ATOM 704 C CA . VAL A 1 90 ? 0.803 3.517 4.098 1.00 86.56 90 VAL A CA 1
ATOM 705 C C . VAL A 1 90 ? 0.714 4.715 3.152 1.00 86.56 90 VAL A C 1
ATOM 707 O O . VAL A 1 90 ? 1.498 4.802 2.205 1.00 86.56 90 VAL A O 1
ATOM 710 N N . GLN A 1 91 ? -0.170 5.686 3.414 1.00 85.62 91 GLN A N 1
ATOM 711 C CA . GLN A 1 91 ? -0.293 6.885 2.575 1.00 85.62 91 GLN A CA 1
ATOM 712 C C . GLN A 1 91 ? 1.040 7.640 2.461 1.00 85.62 91 GLN A C 1
ATOM 714 O O . GLN A 1 91 ? 1.437 8.085 1.381 1.00 85.62 91 GLN A O 1
ATOM 719 N N . LYS A 1 92 ? 1.754 7.780 3.581 1.00 84.88 92 LYS A N 1
ATOM 720 C CA . LYS A 1 92 ? 3.063 8.433 3.628 1.00 84.88 92 LYS A CA 1
ATOM 721 C C . LYS A 1 92 ? 4.126 7.636 2.872 1.00 84.88 92 LYS A C 1
ATOM 723 O O . LYS A 1 92 ? 4.969 8.251 2.218 1.00 84.88 92 LYS A O 1
ATOM 728 N N . ALA A 1 93 ? 4.093 6.305 2.948 1.00 82.38 93 ALA A N 1
ATOM 729 C CA . ALA A 1 93 ? 4.978 5.439 2.175 1.00 82.38 93 ALA A CA 1
ATOM 730 C C . ALA A 1 93 ? 4.726 5.599 0.667 1.00 82.38 93 ALA A C 1
ATOM 732 O O . ALA A 1 93 ? 5.672 5.855 -0.073 1.00 82.38 93 ALA A O 1
ATOM 733 N N . LEU A 1 94 ? 3.462 5.582 0.225 1.00 83.69 94 LEU A N 1
ATOM 734 C CA . LEU A 1 94 ? 3.093 5.783 -1.181 1.00 83.69 94 LEU A CA 1
ATOM 735 C C . LEU A 1 94 ? 3.566 7.129 -1.738 1.00 83.69 94 LEU A C 1
ATOM 737 O O . LEU A 1 94 ? 4.094 7.173 -2.843 1.00 83.69 94 LEU A O 1
ATOM 741 N N . ARG A 1 95 ? 3.449 8.225 -0.976 1.00 81.12 95 ARG A N 1
ATOM 742 C CA . ARG A 1 95 ? 3.925 9.555 -1.416 1.00 81.12 95 ARG A CA 1
ATOM 743 C C . ARG A 1 95 ? 5.434 9.623 -1.657 1.00 81.12 95 ARG A C 1
ATOM 745 O O . ARG A 1 95 ? 5.900 10.545 -2.316 1.00 81.12 95 ARG A O 1
ATOM 752 N N . ARG A 1 96 ? 6.206 8.698 -1.083 1.00 81.44 96 ARG A N 1
ATOM 753 C CA . ARG A 1 96 ? 7.659 8.613 -1.285 1.00 81.44 96 ARG A CA 1
ATOM 754 C C . ARG A 1 96 ? 8.036 7.744 -2.478 1.00 81.44 96 ARG A C 1
ATOM 756 O O . ARG A 1 96 ? 9.180 7.815 -2.917 1.00 81.44 96 ARG A O 1
ATOM 763 N N . LEU A 1 97 ? 7.111 6.922 -2.969 1.00 80.62 97 LEU A N 1
ATOM 764 C CA . LEU A 1 97 ? 7.330 6.085 -4.138 1.00 80.62 97 LEU A CA 1
ATOM 765 C C . LEU A 1 97 ? 7.038 6.903 -5.393 1.00 80.62 97 LEU A C 1
ATOM 767 O O . LEU A 1 97 ? 5.928 7.398 -5.579 1.00 80.62 97 LEU A O 1
ATOM 771 N N . ASN A 1 98 ? 8.044 7.031 -6.252 1.00 74.81 98 ASN A N 1
ATOM 772 C CA . ASN A 1 98 ? 7.881 7.625 -7.569 1.00 74.81 98 ASN A CA 1
ATOM 773 C C . ASN A 1 98 ? 7.474 6.528 -8.560 1.00 74.81 98 ASN A C 1
ATOM 775 O O . ASN A 1 98 ? 8.330 5.830 -9.092 1.00 74.81 98 ASN A O 1
ATOM 779 N N . VAL A 1 99 ? 6.172 6.337 -8.768 1.00 81.19 99 VAL A N 1
ATOM 780 C CA . VAL A 1 99 ? 5.645 5.379 -9.757 1.00 81.19 99 VAL A CA 1
ATOM 781 C C . VAL A 1 99 ? 5.297 6.142 -11.029 1.00 81.19 99 VAL A C 1
ATOM 783 O O . VAL A 1 99 ? 4.139 6.296 -11.402 1.00 81.19 99 VAL A O 1
ATOM 786 N N . ASP A 1 100 ? 6.340 6.672 -11.657 1.00 85.38 100 ASP A N 1
ATOM 787 C CA . ASP A 1 100 ? 6.285 7.286 -12.977 1.00 85.38 100 ASP A CA 1
ATOM 788 C C . ASP A 1 100 ? 6.873 6.319 -14.012 1.00 85.38 100 ASP A C 1
ATOM 790 O O . ASP A 1 100 ? 7.884 5.664 -13.763 1.00 85.38 100 ASP A O 1
ATOM 794 N N . GLU A 1 101 ? 6.239 6.204 -15.176 1.00 81.12 101 GLU A N 1
ATOM 795 C CA . GLU A 1 101 ? 6.623 5.209 -16.179 1.00 81.12 101 GLU A CA 1
ATOM 796 C C . GLU A 1 101 ? 8.049 5.412 -16.703 1.00 81.12 101 GLU A C 1
ATOM 798 O O . GLU A 1 101 ? 8.756 4.429 -16.937 1.00 81.12 101 GLU A O 1
ATOM 803 N N . PHE A 1 102 ? 8.502 6.664 -16.820 1.00 83.56 102 PHE A N 1
ATOM 804 C CA . PHE A 1 102 ? 9.877 6.948 -17.211 1.00 83.56 102 PHE A CA 1
ATOM 805 C C . PHE A 1 102 ? 10.859 6.469 -16.137 1.00 83.56 102 PHE A C 1
ATOM 807 O O . PHE A 1 102 ? 11.852 5.828 -16.481 1.00 83.56 102 PHE A O 1
ATOM 814 N N . HIS A 1 103 ? 10.562 6.687 -14.852 1.00 82.69 103 HIS A N 1
ATOM 815 C CA . HIS A 1 103 ? 11.369 6.158 -13.745 1.00 82.69 103 HIS A CA 1
ATOM 816 C C . HIS A 1 103 ? 11.416 4.619 -13.742 1.00 82.69 103 HIS A C 1
ATOM 818 O O . HIS A 1 103 ? 12.492 4.030 -13.645 1.00 82.69 103 HIS A O 1
ATOM 824 N N . LEU A 1 104 ? 10.268 3.953 -13.902 1.00 86.44 104 LEU A N 1
ATOM 825 C CA . LEU A 1 104 ? 10.188 2.486 -13.884 1.00 86.44 104 LEU A CA 1
ATOM 826 C C . LEU A 1 104 ? 10.975 1.847 -15.041 1.00 86.44 104 LEU A C 1
ATOM 828 O O . LEU A 1 104 ? 11.718 0.887 -14.837 1.00 86.44 104 LEU A O 1
ATOM 832 N N . ARG A 1 105 ? 10.844 2.391 -16.255 1.00 86.56 105 ARG A N 1
ATOM 833 C CA . ARG A 1 105 ? 11.531 1.859 -17.442 1.00 86.56 105 ARG A CA 1
ATOM 834 C C . ARG A 1 105 ? 13.012 2.229 -17.472 1.00 86.56 105 ARG A C 1
ATOM 836 O O . ARG A 1 105 ? 13.831 1.392 -17.824 1.00 86.56 105 ARG A O 1
ATOM 843 N N . THR A 1 106 ? 13.365 3.461 -17.110 1.00 83.56 106 THR A N 1
ATOM 844 C CA . THR A 1 106 ? 14.729 3.986 -17.303 1.00 83.56 106 THR A CA 1
ATOM 845 C C . THR A 1 106 ? 15.632 3.693 -16.113 1.00 83.56 106 THR A C 1
ATOM 847 O O . THR A 1 106 ? 16.744 3.205 -16.293 1.00 83.56 106 THR A O 1
ATOM 850 N N . ASP A 1 107 ? 15.156 3.952 -14.892 1.00 80.50 107 ASP A N 1
ATOM 851 C CA . ASP A 1 107 ? 15.992 3.851 -13.691 1.00 80.50 107 ASP A CA 1
ATOM 852 C C . ASP A 1 107 ? 15.956 2.444 -13.087 1.00 80.50 107 ASP A C 1
ATOM 854 O O . ASP A 1 107 ? 16.948 1.981 -12.520 1.00 80.50 107 ASP A O 1
ATOM 858 N N . LEU A 1 108 ? 14.817 1.755 -13.208 1.00 83.50 108 LEU A N 1
ATOM 859 C CA . LEU A 1 108 ? 14.639 0.395 -12.692 1.00 83.50 108 LEU A CA 1
ATOM 860 C C . LEU A 1 108 ? 14.751 -0.683 -13.776 1.00 83.50 108 LEU A C 1
ATOM 862 O O . LEU A 1 108 ? 14.808 -1.860 -13.429 1.00 83.50 108 LEU A O 1
ATOM 866 N N . ASN A 1 109 ? 14.848 -0.298 -15.055 1.00 88.56 109 ASN A N 1
ATOM 867 C CA . ASN A 1 109 ? 14.960 -1.211 -16.197 1.00 88.56 109 ASN A CA 1
ATOM 868 C C . ASN A 1 109 ? 13.854 -2.283 -16.216 1.00 88.56 109 ASN A C 1
ATOM 870 O O . ASN A 1 109 ? 14.113 -3.465 -16.448 1.00 88.56 109 ASN A O 1
ATOM 874 N N . MET A 1 110 ? 12.622 -1.872 -15.903 1.00 90.31 110 MET A N 1
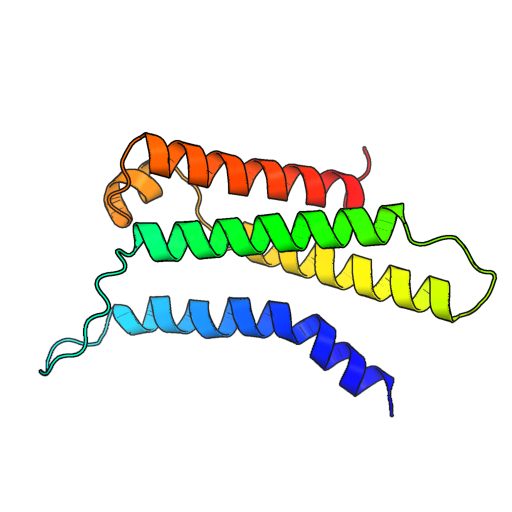ATOM 875 C CA . MET A 1 110 ? 11.462 -2.760 -15.902 1.00 90.31 110 MET A CA 1
ATOM 876 C C . MET A 1 110 ? 10.957 -3.041 -17.317 1.00 90.31 110 MET A C 1
ATOM 878 O O . MET A 1 110 ? 10.889 -2.138 -18.153 1.00 90.31 110 MET A O 1
ATOM 882 N N . ASN A 1 111 ? 10.539 -4.284 -17.558 1.00 93.00 111 ASN A N 1
ATOM 883 C CA . ASN A 1 111 ? 9.765 -4.640 -18.747 1.00 93.00 111 ASN A CA 1
ATOM 884 C C . ASN A 1 111 ? 8.288 -4.212 -18.611 1.00 93.00 111 ASN A C 1
ATOM 886 O O . ASN A 1 111 ? 7.860 -3.766 -17.545 1.00 93.00 111 ASN A O 1
ATOM 890 N N . ASP A 1 112 ? 7.507 -4.350 -19.686 1.00 92.62 112 ASP A N 1
ATOM 891 C CA . ASP A 1 112 ? 6.105 -3.910 -19.711 1.00 92.62 112 ASP A CA 1
ATOM 892 C C . ASP A 1 112 ? 5.256 -4.585 -18.615 1.00 92.62 112 ASP A C 1
ATOM 894 O O . ASP A 1 112 ? 4.570 -3.894 -17.864 1.00 92.62 112 ASP A O 1
ATOM 898 N N . ASP A 1 113 ? 5.391 -5.903 -18.428 1.00 94.00 113 ASP A N 1
ATOM 899 C CA . ASP A 1 113 ? 4.659 -6.644 -17.389 1.00 94.00 113 ASP A CA 1
ATOM 900 C C . ASP A 1 113 ? 4.991 -6.140 -15.973 1.00 94.00 113 ASP A C 1
ATOM 902 O O . ASP A 1 113 ? 4.121 -6.027 -15.107 1.00 94.00 113 ASP A O 1
ATOM 906 N N . GLN A 1 114 ? 6.262 -5.828 -15.716 1.00 92.56 114 GLN A N 1
ATOM 907 C CA . GLN A 1 114 ? 6.736 -5.289 -14.443 1.00 92.56 114 GLN A CA 1
ATOM 908 C C . GLN A 1 114 ? 6.225 -3.864 -14.209 1.00 92.56 114 GLN A C 1
ATOM 910 O O . GLN A 1 114 ? 5.819 -3.533 -13.094 1.00 92.56 114 GLN A O 1
ATOM 915 N N . VAL A 1 115 ? 6.199 -3.026 -15.249 1.00 91.94 115 VAL A N 1
ATOM 916 C CA . VAL A 1 115 ? 5.621 -1.676 -15.181 1.00 91.94 115 VAL A CA 1
ATOM 917 C C . VAL A 1 115 ? 4.131 -1.753 -14.849 1.00 91.94 115 VAL A C 1
ATOM 919 O O . VAL A 1 115 ? 3.665 -1.037 -13.958 1.00 91.94 115 VAL A O 1
ATOM 922 N N . ASP A 1 116 ? 3.392 -2.643 -15.507 1.00 94.12 116 ASP A N 1
ATOM 923 C CA . ASP A 1 116 ? 1.960 -2.823 -15.271 1.00 94.12 116 ASP A CA 1
ATOM 924 C C . ASP A 1 116 ? 1.673 -3.340 -13.859 1.00 94.12 116 ASP A C 1
ATOM 926 O O . ASP A 1 116 ? 0.774 -2.831 -13.184 1.00 94.12 116 ASP A O 1
ATOM 930 N N . GLN A 1 117 ? 2.485 -4.270 -13.347 1.00 94.25 117 GLN A N 1
ATOM 931 C CA . GLN A 1 117 ? 2.401 -4.713 -11.952 1.00 94.25 117 GLN A CA 1
ATOM 932 C C . GLN A 1 117 ? 2.682 -3.575 -10.963 1.00 94.25 117 GLN A C 1
ATOM 934 O O . GLN A 1 117 ? 1.932 -3.399 -10.000 1.00 94.25 117 GLN A O 1
ATOM 939 N N . ALA A 1 118 ? 3.727 -2.775 -11.194 1.00 91.75 118 ALA A N 1
ATOM 940 C CA . ALA A 1 118 ? 4.064 -1.648 -10.327 1.00 91.75 118 ALA A CA 1
ATOM 941 C C . ALA A 1 118 ? 2.920 -0.623 -10.273 1.00 91.75 118 ALA A C 1
ATOM 943 O O . ALA A 1 118 ? 2.502 -0.209 -9.187 1.00 91.75 118 ALA A O 1
ATOM 944 N N . LYS A 1 119 ? 2.363 -0.268 -11.438 1.00 92.94 119 LYS A N 1
ATOM 945 C CA . LYS A 1 119 ? 1.187 0.603 -11.546 1.00 92.94 119 LYS A CA 1
ATOM 946 C C . LYS A 1 119 ? -0.014 -0.007 -10.827 1.00 92.94 119 LYS A C 1
ATOM 948 O O . LYS A 1 119 ? -0.662 0.683 -10.041 1.00 92.94 119 LYS A O 1
ATOM 953 N N . HIS A 1 120 ? -0.288 -1.294 -11.042 1.00 94.19 120 HIS A N 1
ATOM 954 C CA . HIS A 1 120 ? -1.395 -1.991 -10.393 1.00 94.19 120 HIS A CA 1
ATOM 955 C C . HIS A 1 120 ? -1.299 -1.914 -8.866 1.00 94.19 120 HIS A C 1
ATOM 957 O O . HIS A 1 120 ? -2.253 -1.466 -8.225 1.00 94.19 120 HIS A O 1
ATOM 963 N N . TYR A 1 121 ? -0.158 -2.289 -8.278 1.00 93.25 121 TYR A N 1
ATOM 964 C CA . TYR A 1 121 ? 0.029 -2.233 -6.827 1.00 93.25 121 TYR A CA 1
ATOM 965 C C . TYR A 1 121 ? -0.084 -0.803 -6.304 1.00 93.25 121 TYR A C 1
ATOM 967 O O . TYR A 1 121 ? -0.794 -0.564 -5.326 1.00 93.25 121 TYR A O 1
ATOM 975 N N . TYR A 1 122 ? 0.549 0.165 -6.966 1.00 92.19 122 TYR A N 1
ATOM 976 C CA . TYR A 1 122 ? 0.527 1.557 -6.530 1.00 92.19 122 TYR A CA 1
ATOM 977 C C . TYR A 1 122 ? -0.880 2.163 -6.550 1.00 92.19 122 TYR A C 1
ATOM 979 O O . TYR A 1 122 ? -1.356 2.649 -5.521 1.00 92.19 122 TYR A O 1
ATOM 987 N N . PHE A 1 123 ? -1.577 2.101 -7.689 1.00 92.31 123 PHE A N 1
ATOM 988 C CA . PHE A 1 123 ? -2.897 2.717 -7.835 1.00 92.31 123 PHE A CA 1
ATOM 989 C C . PHE A 1 123 ? -3.968 1.997 -7.017 1.00 92.31 123 PHE A C 1
ATOM 991 O O . PHE A 1 123 ? -4.837 2.659 -6.447 1.00 92.31 123 PHE A O 1
ATOM 998 N N . SER A 1 124 ? -3.893 0.668 -6.897 1.00 93.31 124 SER A N 1
ATOM 999 C CA . SER A 1 124 ? -4.820 -0.088 -6.048 1.00 93.31 124 SER A CA 1
ATOM 1000 C C . SER A 1 124 ? -4.626 0.271 -4.577 1.00 93.31 124 SER A C 1
ATOM 1002 O O . SER A 1 124 ? -5.601 0.575 -3.894 1.00 93.31 124 SER A O 1
ATOM 1004 N N . THR A 1 125 ? -3.377 0.343 -4.103 1.00 91.50 125 THR A N 1
ATOM 1005 C CA . THR A 1 125 ? -3.078 0.768 -2.725 1.00 91.50 125 THR A CA 1
ATOM 1006 C C . THR A 1 125 ? -3.546 2.200 -2.478 1.00 91.50 125 THR A C 1
ATOM 1008 O O . THR A 1 125 ? -4.230 2.460 -1.491 1.00 91.50 125 THR A O 1
ATOM 1011 N N . HIS A 1 126 ? -3.240 3.130 -3.390 1.00 90.19 126 HIS A N 1
ATOM 1012 C CA . HIS A 1 126 ? -3.672 4.521 -3.272 1.00 90.19 126 HIS A CA 1
ATOM 1013 C C . HIS A 1 126 ? -5.198 4.622 -3.190 1.00 90.19 126 HIS A C 1
ATOM 1015 O O . HIS A 1 126 ? -5.724 5.312 -2.321 1.00 90.19 126 HIS A O 1
ATOM 1021 N N . ARG A 1 127 ? -5.920 3.901 -4.056 1.00 90.56 127 ARG A N 1
ATOM 1022 C CA . ARG A 1 127 ? -7.385 3.867 -4.049 1.00 90.56 127 ARG A CA 1
ATOM 1023 C C . ARG A 1 127 ? -7.938 3.337 -2.728 1.00 90.56 127 ARG A C 1
ATOM 1025 O O . ARG A 1 127 ? -8.846 3.959 -2.184 1.00 90.56 127 ARG A O 1
ATOM 1032 N N . LEU A 1 128 ? -7.399 2.224 -2.223 1.00 89.12 128 LEU A N 1
ATOM 1033 C CA . LEU A 1 128 ? -7.826 1.642 -0.950 1.00 89.12 128 LEU A CA 1
ATOM 1034 C C . LEU A 1 128 ? -7.638 2.649 0.183 1.00 89.12 128 LEU A C 1
ATOM 1036 O O . LEU A 1 128 ? -8.594 2.967 0.872 1.00 89.12 128 LEU A O 1
ATOM 1040 N N . VAL A 1 129 ? -6.450 3.235 0.312 1.00 87.38 129 VAL A N 1
ATOM 1041 C CA . VAL A 1 129 ? -6.151 4.231 1.349 1.00 87.38 129 VAL A CA 1
ATOM 1042 C C . VAL A 1 129 ? -7.047 5.473 1.234 1.00 87.38 129 VAL A C 1
ATOM 1044 O O . VAL A 1 129 ? -7.564 5.961 2.240 1.00 87.38 129 VAL A O 1
ATOM 1047 N N . SER A 1 130 ? -7.278 5.978 0.018 1.00 85.06 130 SER A N 1
ATOM 1048 C CA . SER A 1 130 ? -8.133 7.149 -0.219 1.00 85.06 130 SER A CA 1
ATOM 1049 C C . SER A 1 130 ? -9.584 6.937 0.209 1.00 85.06 130 SER A C 1
ATOM 1051 O O . SER A 1 130 ? -10.191 7.884 0.700 1.00 85.06 130 SER A O 1
ATOM 1053 N N . MET A 1 131 ? -10.126 5.720 0.080 1.00 82.69 131 MET A N 1
ATOM 1054 C CA . MET A 1 131 ? -11.487 5.406 0.539 1.00 82.69 131 MET A CA 1
ATOM 1055 C C . MET A 1 131 ? -11.661 5.586 2.054 1.00 82.69 131 MET A C 1
ATOM 1057 O O . MET A 1 131 ? -12.769 5.875 2.496 1.00 82.69 131 MET A O 1
ATOM 1061 N N . PHE A 1 132 ? -10.587 5.449 2.840 1.00 72.12 132 PHE A N 1
ATOM 1062 C CA . PHE A 1 132 ? -10.641 5.533 4.305 1.00 72.12 132 PHE A CA 1
ATOM 1063 C C . PHE A 1 132 ? -10.213 6.892 4.862 1.00 72.12 132 PHE A C 1
ATOM 1065 O O . PHE A 1 132 ? -10.767 7.338 5.862 1.00 72.12 132 PHE A O 1
ATOM 1072 N N . ILE A 1 133 ? -9.238 7.562 4.240 1.00 68.31 133 ILE A N 1
ATOM 1073 C CA . ILE A 1 133 ? -8.699 8.838 4.751 1.00 68.31 133 ILE A CA 1
ATOM 1074 C C . ILE A 1 133 ? -9.497 10.041 4.233 1.00 68.31 133 ILE A C 1
ATOM 1076 O O . ILE A 1 133 ? -9.614 11.056 4.916 1.00 68.31 133 ILE A O 1
ATOM 1080 N N . THR A 1 134 ? -10.066 9.931 3.034 1.00 60.94 134 THR A N 1
ATOM 1081 C CA . THR A 1 134 ? -10.893 10.970 2.408 1.00 60.94 134 THR A CA 1
ATOM 1082 C C . THR A 1 134 ? -12.158 10.333 1.839 1.00 60.94 134 THR A C 1
ATOM 1084 O O . THR A 1 134 ? -12.265 10.177 0.620 1.00 60.94 134 THR A O 1
ATOM 1087 N N . PRO A 1 135 ? -13.116 9.919 2.687 1.00 49.97 135 PRO A N 1
ATOM 1088 C CA . PRO A 1 135 ? -14.414 9.481 2.200 1.00 49.97 135 PRO A CA 1
ATOM 1089 C C . PRO A 1 135 ? -15.154 10.708 1.649 1.00 49.97 135 PRO A C 1
ATOM 1091 O O . PRO A 1 135 ? -15.723 11.463 2.422 1.00 49.97 135 PRO A O 1
ATOM 1094 N N . ASN A 1 136 ? -15.073 10.927 0.331 1.00 37.56 136 ASN A N 1
ATOM 1095 C CA . ASN A 1 136 ? -15.823 11.917 -0.459 1.00 37.56 136 ASN A CA 1
ATOM 1096 C C . ASN A 1 136 ? -16.087 13.272 0.237 1.00 37.56 136 ASN A C 1
ATOM 1098 O O . ASN A 1 136 ? -17.109 13.449 0.901 1.00 37.56 136 ASN A O 1
ATOM 1102 N N . LEU A 1 137 ? -15.197 14.242 -0.000 1.00 37.72 137 LEU A N 1
ATOM 1103 C CA . LEU A 1 137 ? -15.592 15.654 -0.068 1.00 37.72 137 LEU A CA 1
ATOM 1104 C C . LEU A 1 137 ? -16.154 15.944 -1.462 1.00 37.72 137 LEU A C 1
ATOM 1106 O O . LEU A 1 137 ? -15.524 15.468 -2.436 1.00 37.72 137 LEU A O 1
#

Radius of gyration: 18.03 Å; chains: 1; bounding box: 54×30×50 Å

pLDDT: mean 70.12, std 22.36, range [30.7, 94.25]

Organism: NCBI:txid320908

Foldseek 3Di:
DVVVVLVVVLCVLVCVLVVVVVVVVVVVPDDDDDDDDDDPCALLNVLLVVLVVLLVVLVVLLVCVVPLDDDPDPVSVVVVVSSLSSLVSSVVSLVPDDLDLCCCCPVRVDDPVSNVSSCCSSVSSVVSSCCPPPVDD

Secondary structure (DSSP, 8-state):
-HHHHHHHHHHHHHHHHHHHHHHHHHTTS-------------HHHHHHHHHHHHHHHHHHHHHHHHH----SSHHHHHHHHHHHHHHHHHHHHHHH----HHIIIIIS---HHHHHHHHHHHHHHHHHHHHHH----

Sequence (137 aa):
MNNLLFLMCAFEFVIFTTSHSSDLKSLKTYSRSKDTEDDSSSNAAIFLDRLRQIYSHTCNLVNLLNTTQASDDDSFTTKMFQLAGEMLGVQKALRRLNVDEFHLRTDLNMNDDQVDQAKHYYFSTHRLVSMFITPNL